Protein AF-A0A0B8Q392-F1 (afdb_monomer)

pLDDT: mean 88.58, std 6.74, range [61.12, 96.12]

Organism: NCBI:txid1481914

Foldseek 3Di:
DDDPVVVLVVVLVVQLVVQLVVCVVVVPPCSVVSSVLSVVLSPDPDVVVSVVVNVVVVVCVVVVVVVVVD

Mean predicted aligned error: 5.1 Å

Radius of gyration: 14.49 Å; Cα contacts (8 Å, |Δi|>4): 30; chains: 1; bounding box: 47×13×32 Å

Solvent-accessible surface area (backbone atoms only — not comparable to full-atom values): 3954 Å² total; per-residue (Å²): 132,83,54,71,68,58,54,49,51,51,54,52,51,52,50,31,53,54,36,32,55,50,28,53,72,71,64,47,97,60,30,66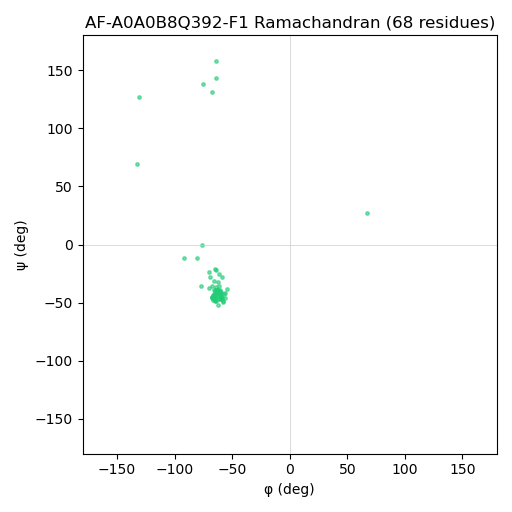,58,46,30,50,52,45,51,63,38,67,70,43,95,40,73,72,57,25,52,55,53,51,51,51,50,53,53,51,51,51,53,53,50,54,59,73,77,107

Sequence (70 aa):
MLSLTTKEAIKVGLSIAISICLALWFGWEKPYWAAIAVVVMAVNESFAHSIQKGKNRILGTLLGTTYAFF

Secondary structure (DSSP, 8-state):
---HHHHHHHHHHHHHHHHHHHHHHTT-S-THHHHHHHHHHHTSS-HHHHHHHHHHHHHHHHHHHHHHH-

InterPro domains:
  IPR006726 Para-hydroxybenzoic acid efflux pump subunit AaeB/fusaric acid resistance protein [PF04632] (9-68)

Structure (mmCIF, N/CA/C/O backbone):
data_AF-A0A0B8Q392-F1
#
_entry.id   AF-A0A0B8Q392-F1
#
loop_
_atom_site.group_PDB
_atom_site.id
_atom_site.type_symbol
_atom_site.label_atom_id
_atom_site.label_alt_id
_atom_site.label_comp_id
_atom_site.label_asym_id
_atom_site.label_entity_id
_atom_site.label_seq_id
_atom_site.pdbx_PDB_ins_code
_atom_site.Cartn_x
_atom_site.Cartn_y
_atom_site.Cartn_z
_atom_site.occupancy
_atom_site.B_iso_or_equiv
_atom_site.auth_seq_id
_atom_site.auth_comp_id
_atom_site.auth_asym_id
_atom_site.auth_atom_id
_atom_site.pdbx_PDB_model_num
ATOM 1 N N . MET A 1 1 ? -23.890 5.003 14.554 1.00 77.56 1 MET A N 1
ATOM 2 C CA . MET A 1 1 ? -22.439 5.261 14.400 1.00 77.56 1 MET A CA 1
ATOM 3 C C . MET A 1 1 ? -21.779 3.974 13.929 1.00 77.56 1 MET A C 1
ATOM 5 O O . MET A 1 1 ? -22.018 2.952 14.553 1.00 77.56 1 MET A O 1
ATOM 9 N N . LEU A 1 2 ? -21.010 3.989 12.835 1.00 82.12 2 LEU A N 1
ATOM 10 C CA . LEU A 1 2 ? -20.227 2.813 12.421 1.00 82.12 2 LEU A CA 1
ATOM 11 C C . LEU A 1 2 ? -19.158 2.488 13.475 1.00 82.12 2 LEU A C 1
ATOM 13 O O . LEU A 1 2 ? -18.578 3.420 14.044 1.00 82.12 2 LEU A O 1
ATOM 17 N N . SER A 1 3 ? -18.887 1.198 13.702 1.00 89.75 3 SER A N 1
ATOM 18 C CA . SER A 1 3 ? -17.811 0.757 14.596 1.00 89.75 3 SER A CA 1
ATOM 19 C C . SER A 1 3 ? -16.441 1.191 14.061 1.00 89.75 3 SER A C 1
ATOM 21 O O . SER A 1 3 ? -16.277 1.471 12.868 1.00 89.75 3 SER A O 1
ATOM 23 N N . LEU A 1 4 ? -15.447 1.260 14.951 1.00 86.31 4 LEU A N 1
ATOM 24 C CA . LEU A 1 4 ? -14.071 1.613 14.589 1.00 86.31 4 LEU A CA 1
ATOM 25 C C . LEU A 1 4 ? -13.529 0.668 13.502 1.00 86.31 4 LEU A C 1
ATOM 27 O O . LEU A 1 4 ? -13.044 1.123 12.469 1.00 86.31 4 LEU A O 1
ATOM 31 N N . THR A 1 5 ? -13.752 -0.634 13.683 1.00 86.50 5 THR A N 1
ATOM 32 C CA . THR A 1 5 ? -13.374 -1.697 12.745 1.00 86.50 5 THR A CA 1
ATOM 33 C C . THR A 1 5 ? -14.031 -1.548 11.376 1.00 86.50 5 THR A C 1
ATOM 35 O O . THR A 1 5 ? -13.359 -1.705 10.360 1.00 86.50 5 THR A O 1
ATOM 38 N N . THR A 1 6 ? -15.316 -1.180 11.300 1.00 89.38 6 THR A N 1
ATOM 39 C CA . THR A 1 6 ? -15.970 -0.951 10.000 1.00 89.38 6 THR A CA 1
ATOM 40 C C . THR A 1 6 ? -15.370 0.254 9.272 1.00 89.38 6 THR A C 1
ATOM 42 O O . THR A 1 6 ? -15.176 0.207 8.059 1.00 89.38 6 THR A O 1
ATOM 45 N N . LYS A 1 7 ? -15.036 1.334 9.989 1.00 88.12 7 LYS A N 1
ATOM 46 C CA . LYS A 1 7 ? -14.402 2.519 9.382 1.00 88.12 7 LYS A CA 1
ATOM 47 C C . LYS A 1 7 ? -13.006 2.208 8.840 1.00 88.12 7 LYS A C 1
ATOM 49 O O . LYS A 1 7 ? -12.642 2.701 7.773 1.00 88.12 7 LYS A O 1
ATOM 54 N N . GLU A 1 8 ? -12.234 1.401 9.560 1.00 87.81 8 GLU A N 1
ATOM 55 C CA . GLU A 1 8 ? -10.910 0.954 9.122 1.00 87.81 8 GLU A CA 1
ATOM 56 C C . GLU A 1 8 ? -11.000 0.033 7.908 1.00 87.81 8 GLU A C 1
ATOM 58 O O . GLU A 1 8 ? -10.315 0.277 6.917 1.00 87.81 8 GLU A O 1
ATOM 63 N N . ALA A 1 9 ? -11.915 -0.940 7.921 1.00 89.94 9 ALA A N 1
ATOM 64 C CA . ALA A 1 9 ? -12.154 -1.818 6.779 1.00 89.94 9 ALA A CA 1
ATOM 65 C C . ALA A 1 9 ? -12.497 -1.028 5.503 1.00 89.94 9 ALA A C 1
ATOM 67 O O . ALA A 1 9 ? -11.954 -1.311 4.436 1.00 89.94 9 ALA A O 1
ATOM 68 N N . ILE A 1 10 ? -13.329 0.015 5.615 1.00 92.62 10 ILE A N 1
ATOM 69 C CA . ILE A 1 10 ? -13.667 0.899 4.488 1.00 92.62 10 ILE A CA 1
ATOM 70 C C . ILE A 1 10 ? -12.429 1.651 3.980 1.00 92.62 10 ILE A C 1
ATOM 72 O O . ILE A 1 10 ? -12.198 1.695 2.771 1.00 92.62 10 ILE A O 1
ATOM 76 N N . LYS A 1 11 ? -11.604 2.217 4.875 1.00 90.38 11 LYS A N 1
ATOM 77 C CA . LYS A 1 11 ? -10.355 2.895 4.479 1.00 90.38 11 LYS A CA 1
ATOM 78 C C . LYS A 1 11 ? -9.406 1.952 3.744 1.00 90.38 11 LYS A C 1
ATOM 80 O O . LYS A 1 11 ? -8.838 2.337 2.723 1.00 90.38 11 LYS A O 1
ATOM 85 N N . VAL A 1 12 ? -9.236 0.732 4.248 1.00 91.75 12 VAL A N 1
ATOM 86 C CA . VAL A 1 12 ? -8.344 -0.265 3.644 1.00 91.75 12 VAL A CA 1
ATOM 87 C C . VAL A 1 12 ? -8.883 -0.709 2.285 1.00 91.75 12 VAL A C 1
ATOM 89 O O . VAL A 1 12 ? -8.135 -0.699 1.309 1.00 91.75 12 VAL A O 1
ATOM 92 N N . GLY A 1 13 ? -10.182 -1.003 2.185 1.00 93.69 13 GLY A N 1
ATOM 93 C CA . GLY A 1 13 ? -10.830 -1.382 0.927 1.00 93.69 13 GLY A CA 1
ATOM 94 C C . GLY A 1 13 ? -10.698 -0.309 -0.158 1.00 93.69 13 GLY A C 1
ATOM 95 O O . GLY A 1 13 ? -10.298 -0.615 -1.281 1.00 93.69 13 GLY A O 1
ATOM 96 N N . LEU A 1 14 ? -10.937 0.961 0.189 1.00 95.56 14 LEU A N 1
ATOM 97 C CA . LEU A 1 14 ? -10.724 2.091 -0.724 1.00 95.56 14 LEU A CA 1
ATOM 98 C C . LEU A 1 14 ? -9.258 2.226 -1.145 1.00 95.56 14 LEU A C 1
ATOM 100 O O . LEU A 1 14 ? -8.973 2.451 -2.319 1.00 95.56 14 LEU A O 1
ATOM 104 N N . SER A 1 15 ? -8.324 2.050 -0.208 1.00 93.56 15 SER A N 1
ATOM 105 C CA . SER A 1 15 ? -6.889 2.132 -0.502 1.00 93.56 15 SER A CA 1
ATOM 106 C C . SER A 1 15 ? -6.451 1.055 -1.502 1.00 93.56 15 SER A C 1
ATOM 108 O O . SER A 1 15 ? -5.685 1.342 -2.420 1.00 93.56 15 SER A O 1
ATOM 110 N N . ILE A 1 16 ? -6.971 -0.170 -1.365 1.00 95.06 16 ILE A N 1
ATOM 111 C CA . ILE A 1 16 ? -6.702 -1.274 -2.297 1.00 95.06 16 ILE A CA 1
ATOM 112 C C . ILE A 1 16 ? -7.269 -0.953 -3.682 1.00 95.06 16 ILE A C 1
ATOM 114 O O . ILE A 1 16 ? -6.551 -1.079 -4.674 1.00 95.06 16 ILE A O 1
ATOM 118 N N . ALA A 1 17 ? -8.526 -0.504 -3.752 1.00 96.12 17 ALA A N 1
ATOM 119 C CA . ALA A 1 17 ? -9.178 -0.168 -5.015 1.00 96.12 17 ALA A CA 1
ATOM 120 C C . ALA A 1 17 ? -8.400 0.912 -5.783 1.00 96.12 17 ALA A C 1
ATOM 122 O O . ALA A 1 17 ? -8.067 0.724 -6.951 1.00 96.12 17 ALA A O 1
ATOM 123 N N . ILE A 1 18 ? -8.029 2.004 -5.105 1.00 95.94 18 ILE A N 1
ATOM 124 C CA . ILE A 1 18 ? -7.239 3.091 -5.699 1.00 95.94 18 ILE A CA 1
ATOM 125 C C . ILE A 1 18 ? -5.872 2.576 -6.163 1.00 95.94 18 ILE A C 1
ATOM 127 O O . ILE A 1 18 ? -5.437 2.896 -7.266 1.00 95.94 18 ILE A O 1
ATOM 131 N N . SER A 1 19 ? -5.203 1.747 -5.358 1.00 94.88 19 SER A N 1
ATOM 132 C CA . SER A 1 19 ? -3.888 1.202 -5.701 1.00 94.88 19 SER A CA 1
ATOM 133 C C . SER A 1 19 ? -3.913 0.323 -6.955 1.00 94.88 19 SER A C 1
ATOM 135 O O . SER A 1 19 ? -3.025 0.453 -7.797 1.00 94.88 19 SER A O 1
ATOM 137 N N . ILE A 1 20 ? -4.935 -0.524 -7.113 1.00 95.44 20 ILE A N 1
ATOM 138 C CA . ILE A 1 20 ? -5.112 -1.345 -8.319 1.00 95.44 20 ILE A CA 1
ATOM 139 C C . ILE A 1 20 ? -5.426 -0.463 -9.528 1.00 95.44 20 ILE A C 1
ATOM 141 O O . ILE A 1 20 ? -4.801 -0.638 -10.571 1.00 95.44 20 ILE A O 1
ATOM 145 N N . CYS A 1 21 ? -6.347 0.498 -9.396 1.00 95.94 21 CYS A N 1
ATOM 146 C CA . CYS A 1 21 ? -6.682 1.420 -10.483 1.00 95.94 21 CYS A CA 1
ATOM 147 C C . CYS A 1 21 ? -5.445 2.180 -10.982 1.00 95.94 21 CYS A C 1
ATOM 149 O O . CYS A 1 21 ? -5.243 2.291 -12.187 1.00 95.94 21 CYS A O 1
ATOM 151 N N . LEU A 1 22 ? -4.586 2.647 -10.069 1.00 95.00 22 LEU A N 1
ATOM 152 C CA . LEU A 1 22 ? -3.325 3.302 -10.421 1.00 95.00 22 LEU A CA 1
ATOM 153 C C . LEU A 1 22 ? -2.350 2.347 -11.121 1.00 95.00 22 LEU A C 1
ATOM 155 O O . LEU A 1 22 ? -1.769 2.713 -12.136 1.00 95.00 22 LEU A O 1
ATOM 159 N N . ALA A 1 23 ? -2.189 1.118 -10.622 1.00 94.06 23 ALA A N 1
ATOM 160 C CA . ALA A 1 23 ? -1.302 0.133 -11.242 1.00 94.06 23 ALA A CA 1
ATOM 161 C C . ALA A 1 23 ? -1.748 -0.243 -12.666 1.00 94.06 23 ALA A C 1
ATOM 163 O O . ALA A 1 23 ? -0.913 -0.371 -13.560 1.00 94.06 23 ALA A O 1
ATOM 164 N N . LEU A 1 24 ? -3.060 -0.372 -12.886 1.00 93.88 24 LEU A N 1
ATOM 165 C CA . LEU A 1 24 ? -3.639 -0.586 -14.212 1.00 93.88 24 LEU A CA 1
ATOM 166 C C . LEU A 1 24 ? -3.430 0.628 -15.122 1.00 93.88 24 LEU A C 1
ATOM 168 O O . LEU A 1 24 ? -3.064 0.460 -16.281 1.00 93.88 24 LEU A O 1
ATOM 172 N N . TRP A 1 25 ? -3.613 1.846 -14.602 1.00 95.31 25 TRP A N 1
ATOM 173 C CA . TRP A 1 25 ? -3.407 3.071 -15.376 1.00 95.31 25 TRP A CA 1
ATOM 174 C C . TRP A 1 25 ? -1.944 3.251 -15.807 1.00 95.31 25 TRP A C 1
ATOM 176 O O . TRP A 1 25 ? -1.681 3.665 -16.933 1.00 95.31 25 TRP A O 1
ATOM 186 N N . PHE A 1 26 ? -0.985 2.864 -14.965 1.00 92.69 26 PHE A N 1
ATOM 187 C CA . PHE A 1 26 ? 0.436 2.850 -15.324 1.00 92.69 26 PHE A CA 1
ATOM 188 C C . PHE A 1 26 ? 0.847 1.680 -16.231 1.00 92.69 26 PHE A C 1
ATOM 190 O O . PHE A 1 26 ? 2.022 1.573 -16.578 1.00 92.69 26 PHE A O 1
ATOM 197 N N . GLY A 1 27 ? -0.085 0.797 -16.607 1.00 92.25 27 GLY A N 1
ATOM 198 C CA . GLY A 1 27 ? 0.199 -0.347 -17.472 1.00 92.25 27 GLY A CA 1
ATOM 199 C C . GLY A 1 27 ? 1.110 -1.393 -16.827 1.00 92.25 27 GLY A C 1
ATOM 200 O O . GLY A 1 27 ? 1.837 -2.089 -17.531 1.00 92.25 27 GLY A O 1
ATOM 201 N N . TRP A 1 28 ? 1.119 -1.506 -15.494 1.00 91.19 28 TRP A N 1
ATOM 202 C CA . TRP A 1 28 ? 1.929 -2.517 -14.814 1.00 91.19 28 TRP A CA 1
ATOM 203 C C . TRP A 1 28 ? 1.396 -3.918 -15.118 1.00 91.19 28 TRP A C 1
ATOM 205 O O . TRP A 1 28 ? 0.214 -4.189 -14.924 1.00 91.19 28 TRP A O 1
ATOM 215 N N . GLU A 1 29 ? 2.278 -4.845 -15.500 1.00 87.94 29 GLU A N 1
ATOM 216 C CA . GLU A 1 29 ? 1.887 -6.220 -15.855 1.00 87.94 29 GLU A CA 1
ATOM 217 C C . GLU A 1 29 ? 1.235 -6.991 -14.695 1.00 87.94 29 GLU A C 1
ATOM 219 O O . GLU A 1 29 ? 0.482 -7.941 -14.898 1.00 87.94 29 GLU A O 1
ATOM 224 N N . LYS A 1 30 ? 1.547 -6.609 -13.451 1.00 90.56 30 LYS A N 1
ATOM 225 C CA . LYS A 1 30 ? 1.155 -7.343 -12.241 1.00 90.56 30 LYS A CA 1
ATOM 226 C C . LYS A 1 30 ? 0.555 -6.405 -11.182 1.00 90.56 30 LYS A C 1
ATOM 228 O O . LYS A 1 30 ? 1.163 -6.199 -10.128 1.00 90.56 30 LYS A O 1
ATOM 233 N N . PRO A 1 31 ? -0.654 -5.855 -11.415 1.00 90.06 31 PRO A N 1
ATOM 234 C CA . PRO A 1 31 ? -1.290 -4.879 -10.522 1.00 90.06 31 PRO A CA 1
ATOM 235 C C . PRO A 1 31 ? -1.633 -5.456 -9.140 1.00 90.06 31 PRO A C 1
ATOM 237 O O . PRO A 1 31 ? -1.731 -4.716 -8.162 1.00 90.06 31 PRO A O 1
ATOM 240 N N . TYR A 1 32 ? -1.738 -6.785 -9.020 1.00 90.75 32 TYR A N 1
ATOM 241 C CA . TYR A 1 32 ? -1.970 -7.464 -7.744 1.00 90.75 32 TYR A CA 1
ATOM 242 C C . TYR A 1 32 ? -0.869 -7.180 -6.703 1.00 90.75 32 TYR A C 1
ATOM 244 O O . TYR A 1 32 ? -1.151 -7.154 -5.506 1.00 90.75 32 TYR A O 1
ATOM 252 N N . TRP A 1 33 ? 0.372 -6.898 -7.125 1.00 91.50 33 TRP A N 1
ATOM 253 C CA . TRP A 1 33 ? 1.452 -6.527 -6.201 1.00 91.50 33 TRP A CA 1
ATOM 254 C C . TRP A 1 33 ? 1.203 -5.194 -5.496 1.00 91.50 33 TRP A C 1
ATOM 256 O O . TRP A 1 33 ? 1.613 -5.029 -4.344 1.00 91.50 33 TRP A O 1
ATOM 266 N N . ALA A 1 34 ? 0.516 -4.261 -6.158 1.00 92.12 34 ALA A N 1
ATOM 267 C CA . ALA A 1 34 ? 0.157 -2.973 -5.579 1.00 92.12 34 ALA A CA 1
ATOM 268 C C . ALA A 1 34 ? -0.860 -3.166 -4.438 1.00 92.12 34 ALA A C 1
ATOM 270 O O . ALA A 1 34 ? -0.652 -2.682 -3.325 1.00 92.12 34 ALA A O 1
ATOM 271 N N . ALA A 1 35 ? -1.877 -4.004 -4.664 1.00 92.75 35 ALA A N 1
ATOM 272 C CA . ALA A 1 35 ? -2.852 -4.388 -3.643 1.00 92.75 35 ALA A CA 1
ATOM 273 C C . ALA A 1 35 ? -2.204 -5.082 -2.433 1.00 92.75 35 ALA A C 1
ATOM 275 O O . ALA A 1 35 ? -2.480 -4.718 -1.290 1.00 92.75 35 ALA A O 1
ATOM 276 N N . ILE A 1 36 ? -1.301 -6.042 -2.671 1.00 91.56 36 ILE A N 1
ATOM 277 C CA . ILE A 1 36 ? -0.575 -6.742 -1.598 1.00 91.56 36 ILE A CA 1
ATOM 278 C C . ILE A 1 36 ? 0.235 -5.751 -0.756 1.00 91.56 36 ILE A C 1
ATOM 280 O O . ILE A 1 36 ? 0.242 -5.855 0.470 1.00 91.56 36 ILE A O 1
ATOM 284 N N . ALA A 1 37 ? 0.890 -4.767 -1.382 1.00 90.94 37 ALA A N 1
ATOM 285 C CA . ALA A 1 37 ? 1.629 -3.745 -0.649 1.00 90.94 37 ALA A CA 1
ATOM 286 C C . ALA A 1 37 ? 0.713 -2.951 0.298 1.00 90.94 37 ALA A C 1
ATOM 288 O O . ALA A 1 37 ? 1.078 -2.750 1.455 1.00 90.94 37 ALA A O 1
ATOM 289 N N . VAL A 1 38 ? -0.488 -2.569 -0.150 1.00 91.88 38 VAL A N 1
ATOM 290 C CA . VAL A 1 38 ? -1.478 -1.885 0.699 1.00 91.88 38 VAL A CA 1
ATOM 291 C C . VAL A 1 38 ? -1.919 -2.768 1.866 1.00 91.88 38 VAL A C 1
ATOM 293 O O . VAL A 1 38 ? -1.904 -2.305 3.004 1.00 91.88 38 VAL A O 1
ATOM 296 N N . VAL A 1 39 ? -2.248 -4.040 1.619 1.00 91.06 39 VAL A N 1
ATOM 297 C CA . VAL A 1 39 ? -2.659 -4.988 2.672 1.00 91.06 39 VAL A CA 1
ATOM 298 C C . VAL A 1 39 ? -1.558 -5.153 3.721 1.00 91.06 39 VAL A C 1
ATOM 300 O O . VAL A 1 39 ? -1.815 -5.027 4.914 1.00 91.06 39 VAL A O 1
ATOM 303 N N . VAL A 1 40 ? -0.307 -5.349 3.295 1.00 88.44 40 VAL A N 1
ATOM 304 C CA . VAL A 1 40 ? 0.835 -5.500 4.212 1.00 88.44 40 VAL A CA 1
ATOM 305 C C . VAL A 1 40 ? 1.053 -4.247 5.061 1.00 88.44 40 VAL A C 1
ATOM 307 O O . VAL A 1 40 ? 1.491 -4.365 6.205 1.00 88.44 40 VAL A O 1
ATOM 310 N N . MET A 1 41 ? 0.762 -3.054 4.535 1.00 87.94 41 MET A N 1
ATOM 311 C CA . MET A 1 41 ? 0.849 -1.809 5.305 1.00 87.94 41 MET A CA 1
ATOM 312 C C . MET A 1 41 ? -0.344 -1.625 6.247 1.00 87.94 41 MET A C 1
ATOM 314 O O . MET A 1 41 ? -0.151 -1.151 7.365 1.00 87.94 41 MET A O 1
ATOM 318 N N . ALA A 1 42 ? -1.540 -2.043 5.830 1.00 86.62 42 ALA A N 1
ATOM 319 C CA . ALA A 1 42 ? -2.770 -1.959 6.612 1.00 86.62 42 ALA A CA 1
ATOM 320 C C . ALA A 1 42 ? -2.801 -2.910 7.821 1.00 86.62 42 ALA A C 1
ATOM 322 O O . ALA A 1 42 ? -3.447 -2.596 8.811 1.00 86.62 42 ALA A O 1
ATOM 323 N N . VAL A 1 43 ? -2.098 -4.047 7.753 1.00 82.19 43 VAL A N 1
ATOM 324 C CA . VAL A 1 43 ? -2.057 -5.053 8.832 1.00 82.19 43 VAL A CA 1
ATOM 325 C C . VAL A 1 43 ? -1.075 -4.687 9.961 1.00 82.19 43 VAL A C 1
ATOM 327 O O . VAL A 1 43 ? -1.110 -5.312 11.016 1.00 82.19 43 VAL A O 1
ATOM 330 N N . ASN A 1 44 ? -0.200 -3.682 9.800 1.00 75.62 44 ASN A N 1
ATOM 331 C CA . ASN A 1 44 ? 0.672 -3.289 10.920 1.00 75.62 44 ASN A CA 1
ATOM 332 C C . ASN A 1 44 ? -0.115 -2.496 11.972 1.00 75.62 44 ASN A C 1
ATOM 334 O O . ASN A 1 44 ? -0.883 -1.599 11.637 1.00 75.62 44 ASN A O 1
ATOM 338 N N . GLU A 1 45 ? 0.153 -2.794 13.244 1.00 61.12 45 GLU A N 1
ATOM 339 C CA . GLU A 1 45 ? -0.633 -2.334 14.398 1.00 61.12 45 GLU A CA 1
ATOM 340 C C . 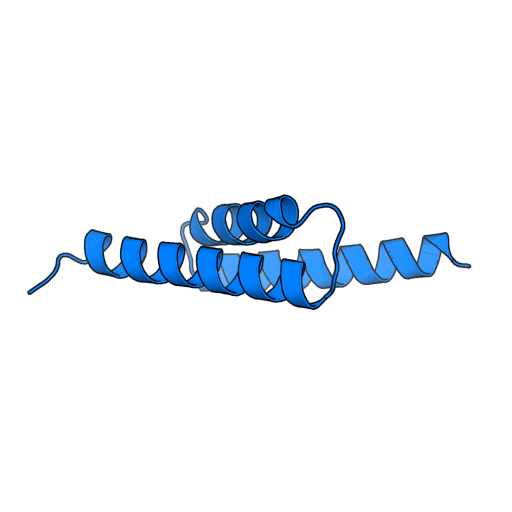GLU A 1 45 ? -0.641 -0.818 14.624 1.00 61.12 45 GLU A C 1
ATOM 342 O O . GLU A 1 45 ? -1.539 -0.296 15.278 1.00 61.12 45 GLU A O 1
ATOM 347 N N . SER A 1 46 ? 0.347 -0.087 14.104 1.00 74.44 46 SER A N 1
ATOM 348 C CA . SER A 1 46 ? 0.453 1.352 14.329 1.00 74.44 46 SER A CA 1
ATOM 349 C C . SER A 1 46 ? 0.669 2.103 13.026 1.00 74.44 46 SER A C 1
ATOM 351 O O . SER A 1 46 ? 1.611 1.833 12.279 1.00 74.44 46 SER A O 1
ATOM 353 N N . PHE A 1 47 ? -0.175 3.107 12.783 1.00 69.62 47 PHE A N 1
ATOM 354 C CA . PHE A 1 47 ? -0.136 3.948 11.585 1.00 69.62 47 PHE A CA 1
ATOM 355 C C . PHE A 1 47 ? 1.248 4.587 11.363 1.00 69.62 47 PHE A C 1
ATOM 357 O O . PHE A 1 47 ? 1.742 4.641 10.236 1.00 69.62 47 PHE A O 1
ATOM 364 N N . ALA A 1 48 ? 1.918 4.999 12.446 1.00 72.00 48 ALA A N 1
ATOM 365 C CA . ALA A 1 48 ? 3.275 5.543 12.399 1.00 72.00 48 ALA A CA 1
ATOM 366 C C . ALA A 1 48 ? 4.303 4.504 11.912 1.00 72.00 48 ALA A C 1
ATOM 368 O O . ALA A 1 48 ? 5.171 4.811 11.089 1.00 72.00 48 ALA A O 1
ATOM 369 N N . HIS A 1 49 ? 4.167 3.253 12.358 1.00 77.81 49 HIS A N 1
ATOM 370 C CA . HIS A 1 49 ? 5.011 2.149 11.908 1.00 77.81 49 HIS A CA 1
ATOM 371 C C . HIS A 1 49 ? 4.723 1.764 10.450 1.00 77.81 49 HIS A C 1
ATOM 373 O O . HIS A 1 49 ? 5.666 1.491 9.704 1.00 77.81 49 HIS A O 1
ATOM 379 N N . SER A 1 50 ? 3.461 1.804 10.007 1.00 80.00 50 SER A N 1
ATOM 380 C CA . SER A 1 50 ? 3.091 1.546 8.607 1.00 80.00 50 SER A CA 1
ATOM 381 C C . SER A 1 50 ? 3.724 2.549 7.641 1.00 80.00 50 SER A C 1
ATOM 383 O O . SER A 1 50 ? 4.230 2.150 6.592 1.00 80.00 50 SER A O 1
ATOM 385 N N . ILE A 1 51 ? 3.774 3.837 8.002 1.00 81.56 51 ILE A N 1
ATOM 386 C CA . ILE A 1 51 ? 4.423 4.876 7.184 1.00 81.56 51 ILE A CA 1
ATOM 387 C C . ILE A 1 51 ? 5.930 4.632 7.075 1.00 81.56 51 ILE A C 1
ATOM 389 O O . ILE A 1 51 ? 6.481 4.640 5.972 1.00 81.56 51 ILE A O 1
ATOM 393 N N . GLN A 1 52 ? 6.605 4.379 8.200 1.00 85.50 52 GLN A N 1
ATOM 394 C CA . GLN A 1 52 ? 8.048 4.141 8.193 1.00 85.50 52 GLN A CA 1
ATOM 395 C C . GLN A 1 52 ? 8.402 2.875 7.391 1.00 85.50 52 GLN A C 1
ATOM 397 O O . GLN A 1 52 ? 9.356 2.885 6.612 1.00 85.50 52 GLN A O 1
ATOM 402 N N . LYS A 1 53 ? 7.598 1.809 7.505 1.00 85.31 53 LYS A N 1
ATOM 403 C CA . LYS A 1 53 ? 7.754 0.570 6.727 1.00 85.31 53 LYS A CA 1
ATOM 404 C C . LYS A 1 53 ? 7.528 0.797 5.229 1.00 85.31 53 LYS A C 1
ATOM 406 O O . LYS A 1 53 ? 8.306 0.303 4.413 1.00 85.31 53 LYS A O 1
ATOM 411 N N . GLY A 1 54 ? 6.517 1.588 4.863 1.00 85.12 54 GLY A N 1
ATOM 412 C CA . GLY A 1 54 ? 6.260 1.996 3.481 1.00 85.12 54 GLY A CA 1
ATOM 413 C C . GLY A 1 54 ? 7.422 2.787 2.878 1.00 85.12 54 GLY A C 1
ATOM 414 O O . GLY A 1 54 ? 7.901 2.452 1.795 1.00 85.12 54 GLY A O 1
ATOM 415 N N . LYS A 1 55 ? 7.949 3.772 3.615 1.00 88.00 55 LYS A N 1
ATOM 416 C CA . LYS A 1 55 ? 9.113 4.568 3.197 1.00 88.00 55 LYS A CA 1
ATOM 417 C C . LYS A 1 55 ? 10.349 3.698 2.970 1.00 88.00 55 LYS A C 1
ATOM 419 O O . LYS A 1 55 ? 11.006 3.832 1.941 1.00 88.00 55 LYS A O 1
ATOM 424 N N . ASN A 1 56 ? 10.630 2.772 3.887 1.00 90.44 56 ASN A N 1
ATO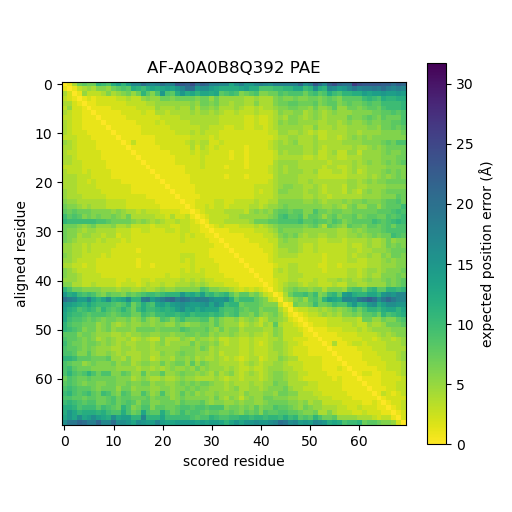M 425 C CA . ASN A 1 56 ? 11.750 1.841 3.748 1.00 90.44 56 ASN A CA 1
ATOM 426 C C . ASN A 1 56 ? 11.605 0.952 2.502 1.00 90.44 56 ASN A C 1
ATOM 428 O O . ASN A 1 56 ? 12.599 0.676 1.836 1.00 90.44 56 ASN A O 1
ATOM 432 N N . ARG A 1 57 ? 10.377 0.546 2.142 1.00 87.75 57 ARG A N 1
ATOM 433 C CA . ARG A 1 57 ? 10.116 -0.222 0.914 1.00 87.75 57 ARG A CA 1
ATOM 434 C C . ARG A 1 57 ? 10.424 0.592 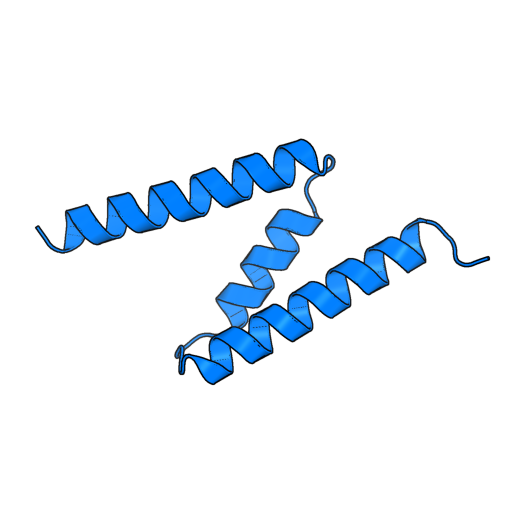-0.343 1.00 87.75 57 ARG A C 1
ATOM 436 O O . ARG A 1 57 ? 11.063 0.064 -1.248 1.00 87.75 57 ARG A O 1
ATOM 443 N N . ILE A 1 58 ? 10.001 1.856 -0.397 1.00 90.88 58 ILE A N 1
ATOM 444 C CA . ILE A 1 58 ? 10.278 2.745 -1.537 1.00 90.88 58 ILE A CA 1
ATOM 445 C C . ILE A 1 58 ? 11.785 2.990 -1.665 1.00 90.88 58 ILE A C 1
ATOM 447 O O . ILE A 1 58 ? 12.336 2.792 -2.744 1.00 90.88 58 ILE A O 1
ATOM 451 N N . LEU A 1 59 ? 12.461 3.334 -0.563 1.00 92.12 59 LEU A N 1
ATOM 452 C CA . LEU A 1 59 ? 13.916 3.529 -0.532 1.00 92.12 59 LEU A CA 1
ATOM 453 C C . LEU A 1 59 ? 14.672 2.277 -0.982 1.00 92.12 59 LE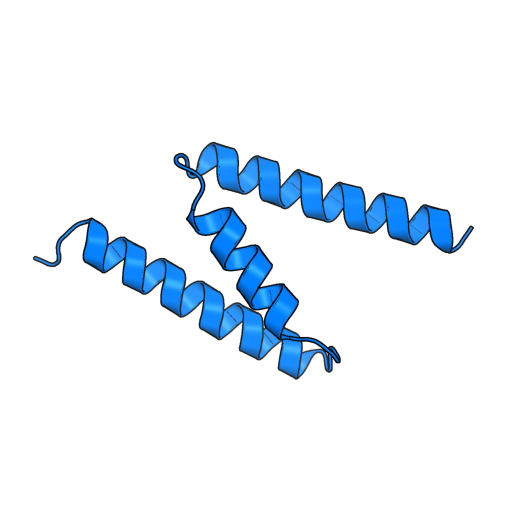U A C 1
ATOM 455 O O . LEU A 1 59 ? 15.523 2.367 -1.858 1.00 92.12 59 LEU A O 1
ATOM 459 N N . GLY A 1 60 ? 14.335 1.108 -0.434 1.00 90.00 60 GLY A N 1
ATOM 460 C CA . GLY A 1 60 ? 14.970 -0.153 -0.818 1.00 90.00 60 GLY A CA 1
ATOM 461 C C . GLY A 1 60 ? 14.727 -0.522 -2.283 1.00 90.00 60 GLY A C 1
ATOM 462 O O . GLY A 1 60 ? 15.647 -0.975 -2.955 1.00 90.00 60 GLY A O 1
ATOM 463 N N . THR A 1 61 ? 13.518 -0.276 -2.804 1.00 90.25 61 THR A N 1
ATOM 464 C CA . THR A 1 61 ? 13.196 -0.536 -4.218 1.00 90.25 61 THR A CA 1
ATOM 465 C C . THR A 1 61 ? 13.975 0.399 -5.137 1.00 90.25 61 THR A C 1
ATOM 467 O O . THR A 1 61 ? 14.534 -0.063 -6.126 1.00 90.25 61 THR A O 1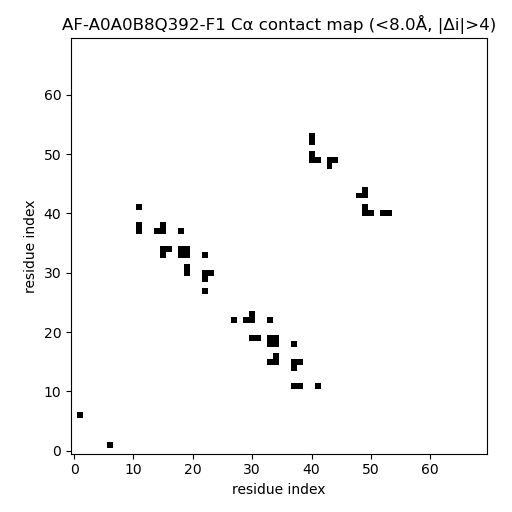
ATOM 470 N N . LEU A 1 62 ? 14.061 1.692 -4.802 1.00 92.38 62 LEU A N 1
ATOM 471 C CA . LEU A 1 62 ? 14.842 2.664 -5.567 1.00 92.38 62 LEU A CA 1
ATOM 472 C C . LEU A 1 62 ? 16.324 2.300 -5.570 1.00 92.38 62 LEU A C 1
ATOM 474 O O . LEU 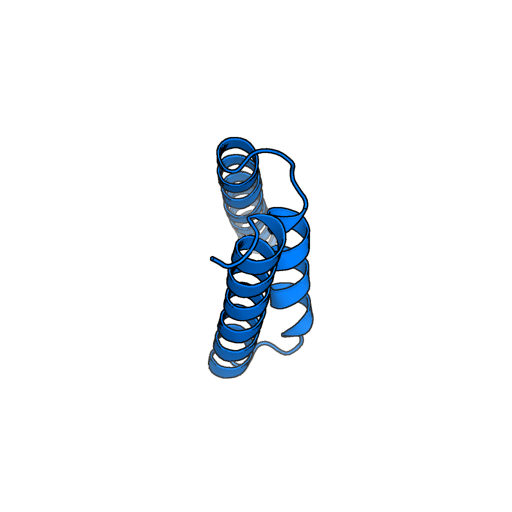A 1 62 ? 16.886 2.157 -6.646 1.00 92.38 62 LEU A O 1
ATOM 478 N N . LEU A 1 63 ? 16.923 2.073 -4.396 1.00 92.81 63 LEU A N 1
ATOM 479 C CA . LEU A 1 63 ? 18.3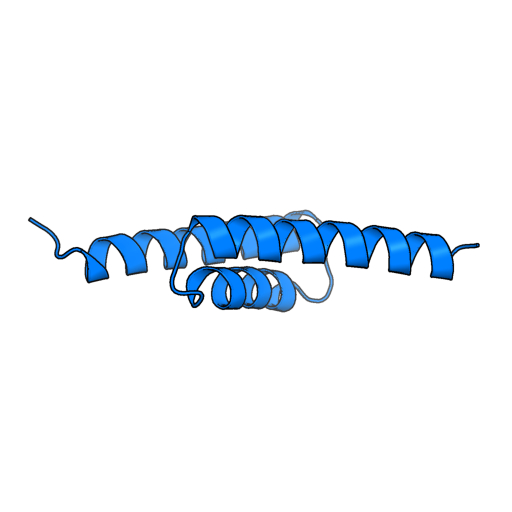40 1.718 -4.276 1.00 92.81 63 LEU A CA 1
ATOM 480 C C . LEU A 1 63 ? 18.671 0.408 -5.002 1.00 92.81 63 LEU A C 1
ATOM 482 O O . LEU A 1 63 ? 19.651 0.345 -5.741 1.00 92.81 63 LEU A O 1
ATOM 486 N N . GLY A 1 64 ? 17.836 -0.623 -4.834 1.00 92.19 64 GLY A N 1
ATOM 487 C CA . GLY A 1 64 ? 18.012 -1.907 -5.515 1.00 92.19 64 GLY A CA 1
ATOM 488 C C . GLY A 1 64 ? 17.882 -1.785 -7.032 1.00 92.19 64 GLY A C 1
ATOM 489 O O . GLY A 1 64 ? 18.686 -2.356 -7.760 1.00 92.19 64 GLY A O 1
ATOM 490 N N . THR A 1 65 ? 16.924 -0.986 -7.510 1.00 92.12 65 THR A N 1
ATOM 491 C CA . THR A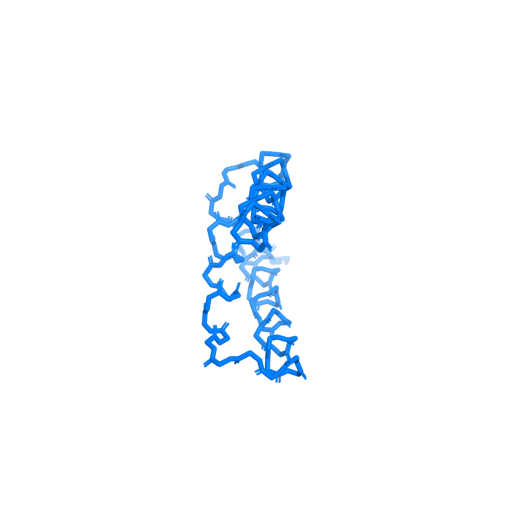 1 65 ? 16.753 -0.724 -8.945 1.00 92.12 65 THR A CA 1
ATOM 492 C C . THR A 1 65 ? 17.942 0.065 -9.491 1.00 92.12 65 THR A C 1
ATOM 494 O O . THR A 1 65 ? 18.523 -0.345 -10.485 1.00 92.12 65 THR A O 1
ATOM 497 N N . THR A 1 66 ? 18.373 1.142 -8.824 1.00 91.94 66 THR A N 1
ATOM 498 C CA . THR A 1 66 ? 19.536 1.931 -9.265 1.00 91.94 66 THR A CA 1
ATOM 499 C C . THR A 1 66 ? 20.815 1.106 -9.300 1.00 91.94 66 THR A C 1
ATOM 501 O O . THR A 1 66 ? 21.587 1.257 -10.235 1.00 91.94 66 THR A O 1
ATOM 504 N N . TYR A 1 67 ? 21.021 0.216 -8.324 1.00 93.31 67 TYR A N 1
ATOM 505 C CA . TYR A 1 67 ? 22.176 -0.679 -8.306 1.00 93.31 67 TYR A CA 1
ATOM 506 C C . TYR A 1 67 ? 22.121 -1.718 -9.429 1.00 93.31 67 TYR A C 1
ATOM 508 O O . TYR A 1 67 ? 23.148 -2.044 -9.994 1.00 93.31 67 TYR A O 1
ATOM 516 N N . ALA A 1 68 ? 20.938 -2.225 -9.784 1.00 93.00 68 ALA A N 1
ATOM 517 C CA . ALA A 1 68 ? 20.799 -3.188 -10.877 1.00 93.00 68 ALA A CA 1
ATOM 518 C C . ALA A 1 68 ? 21.044 -2.582 -12.273 1.00 93.00 68 ALA A C 1
ATOM 520 O O . ALA A 1 68 ? 21.352 -3.321 -13.206 1.00 93.00 68 ALA A O 1
ATOM 521 N N . PHE A 1 69 ? 20.866 -1.266 -12.430 1.00 87.94 69 PHE A N 1
ATOM 522 C CA . PHE A 1 69 ? 21.082 -0.554 -13.695 1.00 87.94 69 PHE A CA 1
ATOM 523 C C . PHE A 1 69 ? 22.505 0.017 -13.865 1.00 87.94 69 PHE A C 1
ATOM 525 O O . PHE A 1 69 ? 22.823 0.449 -14.973 1.00 87.94 69 PHE A O 1
ATOM 532 N N . PHE A 1 70 ? 23.330 0.042 -12.810 1.00 78.44 70 PHE A N 1
ATOM 533 C CA . PHE A 1 70 ? 24.729 0.499 -12.827 1.00 78.44 70 PHE A CA 1
ATOM 534 C C . PHE A 1 70 ? 25.702 -0.682 -12.814 1.00 78.44 70 PHE A C 1
ATOM 536 O O . PHE A 1 70 ? 26.751 -0.565 -13.485 1.00 78.44 70 PHE A O 1
#